Protein AF-A0A151REK1-F1 (afdb_monomer)

Solvent-accessible surface area (backbone atoms only — not comparable to full-atom values): 6902 Å² total; per-residue (Å²): 112,70,69,59,54,52,52,53,56,59,60,73,66,61,78,76,81,71,69,78,43,77,45,76,44,79,42,68,41,55,42,61,62,54,40,54,46,23,63,75,74,59,86,40,65,56,58,79,82,68,56,96,52,75,28,44,72,46,66,32,58,30,38,90,51,79,94,58,53,51,71,55,65,86,79,84,68,78,77,67,60,63,64,54,50,72,74,42,38,73,57,40,57,71,43,46,47,44,58,60,61,60,45,69,64,45,53,36,51,48,64,59,52,74

Foldseek 3Di:
DVVVVVVVVVVVPPPPPDPLADDKDFDKDQQVVVQVCCVVPVVFHFDPPRDRDIATQAIARAHPDPVRGHFFDDPPDQPDPVVCCVPCVVVCCVRPADGGDHRSVSVRVRNRGD

InterPro domains:
  IPR001568 Ribonuclease T2-like [PF00445] (21-114)
  IPR001568 Ribonuclease T2-like [PTHR11240] (14-114)
  IPR018188 Ribonuclease T2, His active site 1 [PS00530] (54-61)
  IPR036430 Ribonuclease T2-like superfamily [G3DSA:3.90.730.10] (21-114)
  IPR036430 Ribonuclease T2-like superfamily [SSF55895] (4-114)

Secondary structure (DSSP, 8-state):
-HHHHHHHHHHTT------S-SEEEEEEE-HHHHHHHIIIII--PPPSSPPSS-EEEEEEEE-SSGGGPPPPPP--S-S--HHHHHHHHHHHHHHS--TTS-HHHHHHHHHHH-

Radius of gyration: 20.78 Å; Cα contacts (8 Å, |Δi|>4): 117; chains: 1; bounding box: 37×26×73 Å

Mean predicted aligned error: 8.91 Å

Structure (mmCIF, N/CA/C/O backbone):
data_AF-A0A151REK1-F1
#
_entry.id   AF-A0A151REK1-F1
#
loop_
_atom_site.group_PDB
_atom_site.id
_atom_site.type_symbol
_atom_site.label_atom_id
_atom_site.label_alt_id
_atom_site.label_comp_id
_atom_site.label_asym_id
_atom_site.label_entity_id
_atom_site.label_seq_id
_atom_site.pdbx_PDB_ins_code
_atom_site.Cartn_x
_atom_site.Cartn_y
_atom_site.Cartn_z
_atom_site.occupancy
_atom_site.B_iso_or_equiv
_atom_site.auth_seq_id
_atom_site.auth_comp_id
_atom_site.auth_asym_id
_atom_site.auth_atom_id
_atom_site.pdbx_PDB_model_num
ATOM 1 N N . MET A 1 1 ? 19.781 3.529 -53.490 1.00 67.50 1 MET A N 1
ATOM 2 C CA . MET A 1 1 ? 19.983 4.622 -52.508 1.00 67.50 1 MET A CA 1
ATOM 3 C C . MET A 1 1 ? 18.678 4.994 -51.800 1.00 67.50 1 MET A C 1
ATOM 5 O O . MET A 1 1 ? 18.626 4.914 -50.584 1.00 67.50 1 MET A O 1
ATOM 9 N N . THR A 1 2 ? 17.599 5.282 -52.533 1.00 71.75 2 THR A N 1
ATOM 10 C CA . THR A 1 2 ? 16.257 5.604 -51.997 1.00 71.75 2 THR A CA 1
ATOM 11 C C . THR A 1 2 ? 15.636 4.526 -51.094 1.00 71.75 2 THR A C 1
ATOM 13 O O . THR A 1 2 ? 15.112 4.862 -50.040 1.00 71.75 2 THR A O 1
ATOM 16 N N . LEU A 1 3 ? 15.757 3.237 -51.435 1.00 71.88 3 LEU A N 1
ATOM 17 C CA . LEU A 1 3 ? 15.269 2.122 -50.597 1.00 71.88 3 LEU A CA 1
ATOM 18 C C . LEU A 1 3 ? 15.989 2.016 -49.240 1.00 71.88 3 LEU A C 1
ATOM 20 O O . LEU A 1 3 ? 15.367 1.699 -48.232 1.00 71.88 3 LEU A O 1
ATOM 24 N N . ILE A 1 4 ? 17.289 2.327 -49.204 1.00 76.94 4 ILE A N 1
ATOM 25 C CA . ILE A 1 4 ? 18.101 2.308 -47.977 1.00 76.94 4 ILE A CA 1
ATOM 26 C C . ILE A 1 4 ? 17.700 3.478 -47.068 1.00 76.94 4 ILE A C 1
ATOM 28 O O . ILE A 1 4 ? 17.545 3.297 -45.865 1.00 76.94 4 ILE A O 1
ATOM 32 N N . ILE A 1 5 ? 17.458 4.655 -47.655 1.00 78.19 5 ILE A N 1
ATOM 33 C CA . ILE A 1 5 ? 16.972 5.843 -46.938 1.00 78.19 5 ILE A CA 1
ATOM 34 C C . ILE A 1 5 ? 15.576 5.582 -46.347 1.00 78.19 5 ILE A C 1
ATOM 36 O O . ILE A 1 5 ? 15.344 5.890 -45.182 1.00 78.19 5 ILE A O 1
ATOM 40 N N . LEU A 1 6 ? 14.671 4.951 -47.105 1.00 73.50 6 LEU A N 1
ATOM 41 C CA . LEU A 1 6 ? 13.328 4.594 -46.629 1.00 73.50 6 LEU A CA 1
ATOM 42 C C . LEU A 1 6 ? 13.376 3.562 -45.485 1.00 73.50 6 LEU A C 1
ATOM 44 O O . LEU A 1 6 ? 12.681 3.711 -44.485 1.00 73.50 6 LEU A O 1
ATOM 48 N N . SER A 1 7 ? 14.250 2.558 -45.600 1.00 76.25 7 SER A N 1
ATOM 49 C CA . SER A 1 7 ? 14.528 1.559 -44.557 1.00 76.25 7 SER A CA 1
ATOM 50 C C . SER A 1 7 ? 15.057 2.196 -43.263 1.00 76.25 7 SER A C 1
ATOM 52 O O . SER A 1 7 ? 14.569 1.891 -42.178 1.00 76.25 7 SER A O 1
ATOM 54 N N . LEU A 1 8 ? 16.024 3.116 -43.360 1.00 72.25 8 LEU A N 1
ATOM 55 C CA . LEU A 1 8 ? 16.572 3.850 -42.210 1.00 72.25 8 LEU A CA 1
ATOM 56 C C . LEU A 1 8 ? 15.517 4.734 -41.527 1.00 72.25 8 LEU A C 1
ATOM 58 O O . LEU A 1 8 ? 15.463 4.785 -40.300 1.00 72.25 8 LEU A O 1
ATOM 62 N N . LEU A 1 9 ? 14.642 5.379 -42.304 1.00 73.62 9 LEU A N 1
ATOM 63 C CA . LEU A 1 9 ? 13.533 6.179 -41.776 1.00 73.62 9 LEU A CA 1
ATOM 64 C C . LEU A 1 9 ? 12.483 5.320 -41.051 1.00 73.62 9 LEU A C 1
ATOM 66 O O . LEU A 1 9 ? 11.953 5.758 -40.032 1.00 73.62 9 LEU A O 1
ATOM 70 N N . LEU A 1 10 ? 12.208 4.091 -41.507 1.00 69.69 10 LEU A N 1
ATOM 71 C CA . LEU A 1 10 ? 11.324 3.164 -40.785 1.00 69.69 10 LEU A CA 1
ATOM 72 C C . LEU A 1 10 ? 11.917 2.707 -39.442 1.00 69.69 10 LEU A C 1
ATOM 74 O O . LEU A 1 10 ? 11.181 2.591 -38.465 1.00 69.69 10 LEU A O 1
ATOM 78 N N . LEU A 1 11 ? 13.234 2.490 -39.366 1.00 66.94 11 LEU A N 1
ATOM 79 C CA . LEU A 1 11 ? 13.908 2.061 -38.132 1.00 66.94 11 LEU A CA 1
ATOM 80 C C . LEU A 1 11 ? 13.975 3.169 -37.065 1.00 66.94 11 LEU A C 1
ATOM 82 O O . LEU A 1 11 ? 13.899 2.875 -35.876 1.00 66.94 11 LEU A O 1
ATOM 86 N N . LEU A 1 12 ? 14.053 4.440 -37.474 1.00 63.34 12 LEU A N 1
ATOM 87 C CA . LEU A 1 12 ? 14.068 5.602 -36.569 1.00 63.34 12 LEU A CA 1
ATOM 88 C C . LEU A 1 12 ? 12.707 5.896 -35.907 1.00 63.34 12 LEU A C 1
ATOM 90 O O . LEU A 1 12 ? 12.655 6.641 -34.933 1.00 63.34 12 LEU A O 1
ATOM 94 N N . ASN A 1 13 ? 11.614 5.313 -36.412 1.00 58.53 13 ASN A N 1
ATOM 95 C CA . ASN A 1 13 ? 10.266 5.459 -35.850 1.00 58.53 13 ASN A CA 1
ATOM 96 C C . ASN A 1 13 ? 9.883 4.333 -34.877 1.00 58.53 13 ASN A C 1
ATOM 98 O O . ASN A 1 13 ? 8.780 4.343 -34.327 1.00 58.53 13 ASN A O 1
ATOM 102 N N . ILE A 1 14 ? 10.775 3.366 -34.632 1.00 61.28 14 ILE A N 1
ATOM 103 C CA . ILE A 1 14 ? 10.557 2.358 -33.595 1.00 61.28 14 ILE A CA 1
ATOM 104 C C . ILE A 1 14 ? 10.833 3.025 -32.247 1.00 61.28 14 ILE A C 1
ATOM 106 O O . ILE A 1 14 ? 11.956 3.027 -31.743 1.00 61.28 14 ILE A O 1
ATOM 110 N N . GLN A 1 15 ? 9.794 3.614 -31.655 1.00 58.12 15 GLN A N 1
ATOM 111 C CA . GLN A 1 15 ? 9.804 3.963 -30.240 1.00 58.12 15 GLN A CA 1
ATOM 112 C C . GLN A 1 15 ? 9.897 2.662 -29.439 1.00 58.12 15 GLN A C 1
ATOM 114 O O . GLN A 1 15 ? 8.890 2.030 -29.127 1.00 58.12 15 GLN A O 1
ATOM 119 N N . TYR A 1 16 ? 11.117 2.236 -29.119 1.00 55.09 16 TYR A N 1
ATOM 120 C CA . TYR A 1 16 ? 11.321 1.217 -28.104 1.00 55.09 16 TYR A CA 1
ATOM 121 C C . TYR A 1 16 ? 10.831 1.789 -26.774 1.00 55.09 16 TYR A C 1
ATOM 123 O O . TYR A 1 16 ? 11.506 2.595 -26.134 1.00 55.09 16 TYR A O 1
ATOM 131 N N . SER A 1 17 ? 9.634 1.381 -26.355 1.00 56.97 17 SER A N 1
ATOM 132 C CA . SER A 1 17 ? 9.208 1.551 -24.973 1.00 56.97 17 SER A CA 1
ATOM 133 C C . SER A 1 17 ? 9.971 0.517 -24.149 1.00 56.97 17 SER A C 1
ATOM 135 O O . SER A 1 17 ? 9.504 -0.597 -23.923 1.00 56.97 17 SER A O 1
ATOM 137 N N . TYR A 1 18 ? 11.213 0.842 -23.787 1.00 60.97 18 TYR A N 1
ATOM 138 C CA . TYR A 1 18 ? 11.920 0.075 -22.773 1.00 60.97 18 TYR A CA 1
ATOM 139 C C . TYR A 1 18 ? 11.151 0.258 -21.469 1.00 60.97 18 TYR A C 1
ATOM 141 O O . TYR A 1 18 ? 11.012 1.380 -20.978 1.00 60.97 18 TYR A O 1
ATOM 149 N N . SER A 1 19 ? 10.617 -0.841 -20.935 1.00 66.88 19 SER A N 1
ATOM 150 C CA . SER A 1 19 ? 10.067 -0.833 -19.585 1.00 66.88 19 SER A CA 1
ATOM 151 C C . SER A 1 19 ? 11.161 -0.342 -18.641 1.00 66.88 19 SER A C 1
ATOM 153 O O . SER A 1 19 ? 12.261 -0.890 -18.627 1.00 66.88 19 SER A O 1
ATOM 155 N N . SER A 1 20 ? 10.878 0.695 -17.851 1.00 80.50 20 SER A N 1
ATOM 156 C CA . SER A 1 20 ? 11.811 1.203 -16.838 1.00 80.50 20 SER A CA 1
ATOM 157 C C . SER A 1 20 ? 11.968 0.247 -15.649 1.00 80.50 20 SER A C 1
ATOM 159 O O . SER A 1 20 ? 12.651 0.589 -14.684 1.00 80.50 20 SER A O 1
ATOM 161 N N . TYR A 1 21 ? 11.304 -0.915 -15.697 1.00 90.06 21 TYR A N 1
ATOM 162 C CA . TYR A 1 21 ? 11.328 -1.954 -14.679 1.00 90.06 21 TYR A CA 1
ATOM 163 C C . TYR A 1 21 ? 11.305 -3.379 -15.271 1.00 90.06 21 TYR A C 1
ATOM 165 O O . TYR A 1 21 ? 10.703 -3.602 -16.325 1.00 90.06 21 TYR A O 1
ATOM 173 N N . ASP A 1 22 ? 11.881 -4.346 -14.554 1.00 91.94 22 ASP A N 1
ATOM 174 C CA . ASP A 1 22 ? 11.953 -5.763 -14.946 1.00 91.94 22 ASP A CA 1
ATOM 175 C C . ASP A 1 22 ? 10.679 -6.546 -14.582 1.00 91.94 22 ASP A C 1
ATOM 177 O O . ASP A 1 22 ? 10.222 -7.402 -15.339 1.00 91.94 22 ASP A O 1
ATOM 181 N N . TYR A 1 23 ? 10.109 -6.295 -13.397 1.00 93.12 23 TYR A N 1
ATOM 182 C CA . TYR A 1 23 ? 8.920 -6.996 -12.898 1.00 93.12 23 TYR A CA 1
ATOM 183 C C . TYR A 1 23 ? 8.074 -6.128 -11.958 1.00 93.12 23 TYR A C 1
ATOM 185 O O . TYR A 1 23 ? 8.526 -5.112 -11.429 1.00 93.12 23 TYR A O 1
ATOM 193 N N . LEU A 1 24 ? 6.831 -6.557 -11.720 1.00 94.88 24 LEU A N 1
ATOM 194 C CA . LEU A 1 24 ? 5.946 -5.959 -10.720 1.00 94.88 24 LEU A CA 1
ATOM 195 C C . LEU A 1 24 ? 5.936 -6.798 -9.447 1.00 94.88 24 LEU A C 1
ATOM 197 O O . LEU A 1 24 ? 5.715 -8.010 -9.478 1.00 94.88 24 LEU A O 1
ATOM 201 N N . LYS A 1 25 ? 6.127 -6.136 -8.309 1.00 96.00 25 LYS A N 1
ATOM 202 C CA . LYS A 1 25 ? 6.036 -6.748 -6.985 1.00 96.00 25 LYS A CA 1
ATOM 203 C C . LYS A 1 25 ? 4.724 -6.357 -6.322 1.00 96.00 25 LYS A C 1
ATOM 205 O O . LYS A 1 25 ? 4.541 -5.197 -5.965 1.00 96.00 25 LYS A O 1
ATOM 210 N N . LEU A 1 26 ? 3.832 -7.325 -6.118 1.00 97.88 26 LEU A N 1
ATOM 211 C CA . LEU A 1 26 ? 2.645 -7.136 -5.285 1.00 97.88 26 LEU A CA 1
ATOM 212 C C . LEU A 1 26 ? 3.032 -7.307 -3.811 1.00 97.88 26 LEU A C 1
ATOM 214 O O . LEU A 1 26 ? 3.144 -8.426 -3.308 1.00 97.88 26 LEU A O 1
ATOM 218 N N . ALA A 1 27 ? 3.251 -6.191 -3.123 1.00 98.19 27 ALA A N 1
ATOM 219 C CA . ALA A 1 27 ? 3.538 -6.177 -1.700 1.00 98.19 27 ALA A CA 1
ATOM 220 C C . ALA A 1 27 ? 2.235 -6.283 -0.902 1.00 98.19 27 ALA A C 1
ATOM 222 O O . ALA A 1 27 ? 1.322 -5.467 -1.050 1.00 98.19 27 ALA A O 1
ATOM 223 N N . GLN A 1 28 ? 2.166 -7.276 -0.021 1.00 98.44 28 GLN A N 1
ATOM 224 C CA . GLN A 1 28 ? 1.070 -7.456 0.926 1.00 98.44 28 GLN A CA 1
ATOM 225 C C . GLN A 1 28 ? 1.591 -7.297 2.353 1.00 98.44 28 GLN A C 1
ATOM 227 O O . GLN A 1 28 ? 2.740 -7.623 2.647 1.00 98.44 28 GLN A O 1
ATOM 232 N N . GLN A 1 29 ? 0.738 -6.816 3.251 1.00 97.88 29 GLN A N 1
ATOM 233 C CA . GLN A 1 29 ? 1.055 -6.633 4.662 1.00 97.88 29 GLN A CA 1
ATOM 234 C C . GLN A 1 29 ? 0.082 -7.402 5.548 1.00 97.88 29 GLN A C 1
ATOM 236 O O . GLN A 1 29 ? -1.107 -7.505 5.246 1.00 97.88 29 GLN A O 1
ATOM 241 N N . TRP A 1 30 ? 0.594 -7.940 6.658 1.00 98.38 30 TRP A N 1
ATOM 242 C CA . TRP A 1 30 ? -0.227 -8.559 7.694 1.00 98.38 30 TRP A CA 1
ATOM 243 C C . TRP A 1 30 ? -0.668 -7.495 8.709 1.00 98.38 30 TRP A C 1
ATOM 245 O O . TRP A 1 30 ? 0.172 -7.002 9.476 1.00 98.38 30 TRP A O 1
ATOM 255 N N . PRO A 1 31 ? -1.963 -7.129 8.765 1.00 98.00 31 PRO A N 1
ATOM 256 C CA . PRO A 1 31 ? -2.399 -5.968 9.535 1.00 98.00 31 PRO A CA 1
ATOM 257 C C . PRO A 1 31 ? -2.132 -6.075 11.031 1.00 98.00 31 PRO A C 1
ATOM 259 O O . PRO A 1 31 ? -1.794 -5.082 11.672 1.00 98.00 31 PRO A O 1
ATOM 262 N N . LYS A 1 32 ? -2.222 -7.280 11.604 1.00 97.00 32 LYS A N 1
ATOM 263 C CA . LYS A 1 32 ? -1.962 -7.481 13.033 1.00 97.00 32 LYS A CA 1
ATOM 264 C C . LYS A 1 32 ? -0.506 -7.185 13.399 1.00 97.00 32 LYS A C 1
ATOM 266 O O . LYS A 1 32 ? -0.283 -6.519 14.406 1.00 97.00 32 LYS A O 1
ATOM 271 N N . SER A 1 33 ? 0.460 -7.617 12.584 1.00 97.06 33 SER A N 1
ATOM 272 C CA . SER A 1 33 ? 1.881 -7.316 12.823 1.00 97.06 33 SER A CA 1
ATOM 273 C C . SER A 1 33 ? 2.165 -5.826 12.668 1.00 97.06 33 SER A C 1
ATOM 275 O O . SER A 1 33 ? 2.774 -5.235 13.557 1.00 97.06 33 SER A O 1
ATOM 277 N N . TYR A 1 34 ? 1.659 -5.205 11.594 1.00 97.06 34 TYR A N 1
ATOM 278 C CA . TYR A 1 34 ? 1.790 -3.761 11.384 1.00 97.06 34 TYR A CA 1
ATOM 279 C C . TYR A 1 34 ? 1.241 -2.973 12.579 1.00 97.06 34 TYR A C 1
ATOM 281 O O . TYR A 1 34 ? 1.929 -2.131 13.150 1.00 97.06 34 TYR A O 1
ATOM 289 N N . CYS A 1 35 ? 0.017 -3.285 13.003 1.00 96.44 35 CYS A N 1
ATOM 290 C CA . CYS A 1 35 ? -0.646 -2.565 14.081 1.00 96.44 35 CYS A CA 1
ATOM 291 C C . CYS A 1 35 ? -0.002 -2.784 15.445 1.00 96.44 35 CYS A C 1
ATOM 293 O O . CYS A 1 35 ? 0.109 -1.830 16.209 1.00 96.44 35 CYS A O 1
ATOM 295 N N . ASN A 1 36 ? 0.448 -4.003 15.754 1.00 95.19 36 ASN A N 1
ATOM 296 C CA . ASN A 1 36 ? 1.193 -4.254 16.986 1.00 95.19 36 ASN A CA 1
ATOM 297 C C . ASN A 1 36 ? 2.479 -3.412 17.025 1.00 95.19 36 ASN A C 1
ATOM 299 O O . ASN A 1 36 ? 2.753 -2.786 18.045 1.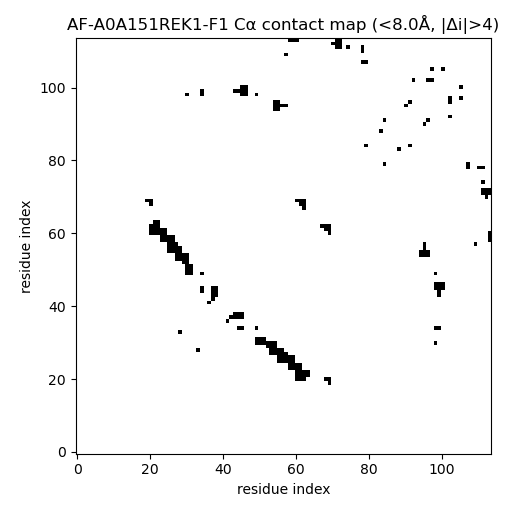00 95.19 36 ASN A O 1
ATOM 303 N N . PHE A 1 37 ? 3.211 -3.329 15.909 1.00 95.81 37 PHE A N 1
ATOM 304 C CA . PHE A 1 37 ? 4.403 -2.486 15.811 1.00 95.81 37 PHE A CA 1
ATOM 305 C C . PHE A 1 37 ? 4.074 -0.996 15.984 1.00 95.81 37 PHE A C 1
ATOM 307 O O . PHE A 1 37 ? 4.738 -0.308 16.753 1.00 95.81 37 PHE A O 1
ATOM 314 N N . GLN A 1 38 ? 3.029 -0.487 15.321 1.00 94.44 38 GLN A N 1
ATOM 315 C CA . GLN A 1 38 ? 2.642 0.925 15.440 1.00 94.44 38 GLN A CA 1
ATOM 316 C C . GLN A 1 38 ? 2.225 1.312 16.865 1.00 94.44 38 GLN A C 1
ATOM 318 O O . GLN A 1 38 ? 2.579 2.396 17.322 1.00 94.44 38 GLN A O 1
ATOM 323 N N . ILE A 1 39 ? 1.525 0.423 17.575 1.00 88.69 39 ILE A N 1
ATOM 324 C CA . ILE A 1 39 ? 1.110 0.645 18.968 1.00 88.69 39 ILE A CA 1
ATOM 325 C C . ILE A 1 39 ? 2.318 0.651 19.911 1.00 88.69 39 ILE A C 1
ATOM 327 O O . ILE A 1 39 ? 2.356 1.454 20.836 1.00 88.69 39 ILE A O 1
ATOM 331 N N . GLN A 1 40 ? 3.292 -0.236 19.689 1.00 91.06 40 GLN A N 1
ATOM 332 C CA . GLN A 1 40 ? 4.464 -0.359 20.560 1.00 91.06 40 GLN A CA 1
ATOM 333 C C . GLN A 1 40 ? 5.536 0.703 20.283 1.00 91.06 40 GLN A C 1
ATOM 335 O O . GLN A 1 40 ? 6.178 1.169 21.218 1.00 91.06 40 GLN A O 1
ATOM 340 N N . PHE A 1 41 ? 5.731 1.084 19.016 1.00 93.06 41 PHE A N 1
ATOM 341 C CA . PHE A 1 41 ? 6.894 1.872 18.588 1.00 93.06 41 PHE A CA 1
ATOM 342 C C . PHE A 1 41 ? 6.563 3.060 17.674 1.00 93.06 41 PHE A C 1
ATOM 344 O O . PHE A 1 41 ? 7.368 3.976 17.550 1.00 93.06 41 PHE A O 1
ATOM 351 N N . GLY A 1 42 ? 5.416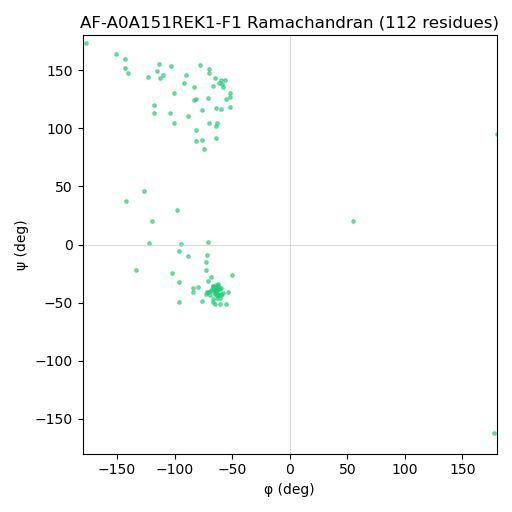 3.048 16.989 1.00 83.12 42 GLY A N 1
ATOM 352 C CA . GLY A 1 42 ? 5.107 4.007 15.919 1.00 83.12 42 GLY A CA 1
ATOM 353 C C . GLY A 1 42 ? 4.282 5.224 16.338 1.00 83.12 42 GLY A C 1
ATOM 354 O O . GLY A 1 42 ? 4.043 6.098 15.506 1.00 83.12 42 GLY A O 1
ATOM 355 N N . SER A 1 43 ? 3.814 5.278 17.590 1.00 84.56 43 SER A N 1
ATOM 356 C CA . SER A 1 43 ? 2.929 6.330 18.123 1.00 84.56 43 SER A CA 1
ATOM 357 C C . SER A 1 43 ? 1.629 6.533 17.325 1.00 84.56 43 SER A C 1
ATOM 359 O O . SER A 1 43 ? 0.992 7.581 17.424 1.00 84.56 43 SER A O 1
ATOM 361 N N . LYS A 1 44 ? 1.215 5.539 16.526 1.00 89.25 44 LYS A N 1
ATOM 362 C CA . LYS A 1 44 ? -0.016 5.575 15.723 1.00 89.25 44 LYS A CA 1
ATOM 363 C C . LYS A 1 44 ? -1.027 4.566 16.238 1.00 89.25 44 LYS A C 1
ATOM 365 O O . LYS A 1 44 ? -0.687 3.441 16.604 1.00 89.25 44 LYS A O 1
ATOM 370 N N . THR A 1 45 ? -2.297 4.946 16.184 1.00 92.06 45 THR A N 1
ATOM 371 C CA . THR A 1 45 ? -3.414 4.040 16.444 1.00 92.06 45 THR A CA 1
ATOM 372 C C . THR A 1 45 ? -3.894 3.405 15.144 1.00 92.06 45 THR A C 1
ATOM 374 O O . THR A 1 45 ? -3.971 4.047 14.096 1.00 92.06 45 THR A O 1
ATOM 377 N N . CYS A 1 46 ? -4.213 2.113 15.203 1.00 95.25 46 CYS A N 1
ATOM 378 C CA . CYS A 1 46 ? -4.807 1.410 14.073 1.00 95.25 46 CYS A CA 1
ATOM 379 C C . CYS A 1 46 ? -6.331 1.475 14.087 1.00 95.25 46 CYS A C 1
ATOM 381 O O . CYS A 1 46 ? -6.954 1.368 15.149 1.00 95.25 46 CYS A O 1
ATOM 383 N N . LYS A 1 47 ? -6.921 1.532 12.890 1.00 94.06 47 LYS A N 1
ATOM 384 C CA . LYS A 1 47 ? -8.364 1.384 12.686 1.00 94.06 47 LYS A CA 1
ATOM 385 C C . LYS A 1 47 ? -8.833 0.017 13.194 1.00 94.06 47 LYS A C 1
ATOM 387 O O . LYS A 1 47 ? -8.142 -0.997 13.052 1.00 94.06 47 LYS A O 1
ATOM 392 N N . LYS A 1 48 ? -10.016 -0.003 13.808 1.00 93.19 48 LYS A N 1
ATOM 393 C CA . LYS A 1 48 ? -10.693 -1.218 14.273 1.00 93.19 48 LYS A CA 1
ATOM 394 C C . LYS A 1 48 ? -11.928 -1.484 13.394 1.00 93.19 48 LYS A C 1
ATOM 396 O O . LYS A 1 48 ? -12.567 -0.515 12.992 1.00 93.19 48 LYS A O 1
ATOM 401 N N . PRO A 1 49 ? -12.289 -2.754 13.140 1.00 94.75 49 PRO A N 1
ATOM 402 C CA . PRO A 1 49 ? -11.538 -3.958 13.499 1.00 94.75 49 PRO A CA 1
ATOM 403 C C . PRO A 1 49 ? -10.253 -4.091 12.664 1.00 94.75 49 PRO A C 1
ATOM 405 O O . PRO A 1 49 ? -10.203 -3.672 11.512 1.00 94.75 49 PRO A O 1
ATOM 408 N N . ILE A 1 50 ? -9.202 -4.671 13.253 1.00 96.44 50 ILE A N 1
ATOM 409 C CA . ILE A 1 50 ? -7.975 -4.975 12.499 1.00 96.44 50 ILE A CA 1
ATOM 410 C C . ILE A 1 50 ? -8.301 -6.142 11.555 1.00 96.44 50 ILE A C 1
ATOM 412 O O . ILE A 1 50 ? -8.759 -7.173 12.056 1.00 96.44 50 ILE A O 1
ATOM 416 N N . PRO A 1 51 ? -8.064 -6.029 10.234 1.00 96.25 51 PRO A N 1
ATOM 417 C CA . PRO A 1 51 ? -8.359 -7.122 9.316 1.00 96.25 51 PRO A CA 1
ATOM 418 C C . PRO A 1 51 ? -7.543 -8.382 9.643 1.00 96.25 51 PRO A C 1
ATOM 420 O O . PRO A 1 51 ? -6.353 -8.305 9.947 1.00 96.25 51 PRO A O 1
ATOM 423 N N . LEU A 1 52 ? -8.186 -9.549 9.552 1.00 96.50 52 LEU A N 1
ATOM 424 C CA . LEU A 1 52 ? -7.588 -10.871 9.812 1.00 96.50 52 LEU A CA 1
ATOM 425 C C . LEU A 1 52 ? -7.145 -11.581 8.523 1.00 96.50 52 LEU A C 1
ATOM 427 O O . LEU A 1 52 ? -7.167 -12.803 8.423 1.00 96.50 52 LEU A O 1
ATOM 431 N N . ARG A 1 53 ? -6.777 -10.797 7.514 1.00 97.62 53 ARG A N 1
ATOM 432 C CA . ARG A 1 53 ? -6.302 -11.248 6.205 1.00 97.62 53 ARG A CA 1
ATOM 433 C C . ARG A 1 53 ? -5.215 -10.297 5.727 1.00 97.62 53 ARG A C 1
ATOM 435 O O . ARG A 1 53 ? -5.144 -9.165 6.209 1.00 97.62 53 ARG A O 1
ATOM 442 N N . PHE A 1 54 ? -4.386 -10.747 4.792 1.00 98.50 54 PHE A N 1
ATOM 443 C CA . PHE A 1 54 ? -3.447 -9.852 4.128 1.00 98.50 54 PHE A CA 1
ATOM 444 C C . PHE A 1 54 ? -4.197 -8.718 3.431 1.00 98.50 54 PHE A C 1
ATOM 446 O O . PHE A 1 54 ? -5.247 -8.934 2.824 1.00 98.50 54 PHE A O 1
ATOM 453 N N . THR A 1 55 ? -3.651 -7.513 3.547 1.00 98.44 55 THR A N 1
ATOM 454 C CA . THR A 1 55 ? -4.070 -6.360 2.753 1.00 98.44 55 THR A CA 1
ATOM 455 C C . THR A 1 55 ? -2.941 -5.948 1.827 1.00 98.44 55 THR A C 1
ATOM 457 O O . THR A 1 55 ? -1.767 -6.224 2.087 1.00 98.44 55 THR A O 1
ATOM 460 N N . ILE A 1 56 ? -3.287 -5.296 0.726 1.00 98.50 56 ILE A N 1
ATOM 461 C CA . ILE A 1 56 ? -2.313 -4.748 -0.208 1.00 98.50 56 ILE A CA 1
ATOM 462 C C . ILE A 1 56 ? -1.562 -3.615 0.503 1.00 98.50 56 ILE A C 1
ATOM 464 O O . ILE A 1 56 ? -2.155 -2.810 1.221 1.00 98.50 56 ILE A O 1
ATOM 468 N N . HIS A 1 57 ? -0.244 -3.579 0.332 1.00 98.00 57 HIS A N 1
ATOM 469 C CA . HIS A 1 57 ? 0.572 -2.411 0.645 1.00 98.00 57 HIS A CA 1
ATOM 470 C C . HIS A 1 57 ? 0.788 -1.597 -0.628 1.00 98.00 57 HIS A C 1
ATOM 472 O O . HIS A 1 57 ? 0.503 -0.407 -0.638 1.00 98.00 57 HIS A O 1
ATOM 478 N N . GLY A 1 58 ? 1.200 -2.252 -1.711 1.00 97.50 58 GLY A N 1
ATOM 479 C CA . GLY A 1 58 ? 1.345 -1.602 -3.003 1.00 97.50 58 GLY A CA 1
ATOM 480 C C . GLY A 1 58 ? 1.760 -2.559 -4.107 1.00 97.50 58 GLY A C 1
ATOM 481 O O . GLY A 1 58 ? 2.039 -3.738 -3.872 1.00 97.50 58 GLY A O 1
ATOM 482 N N . LEU A 1 59 ? 1.770 -2.036 -5.327 1.00 96.12 59 LEU A N 1
ATOM 483 C CA . LEU A 1 59 ? 2.258 -2.715 -6.518 1.00 96.12 59 LEU A CA 1
ATOM 484 C C . LEU A 1 59 ? 3.439 -1.908 -7.043 1.00 96.12 59 LEU A C 1
ATOM 486 O O . LEU A 1 59 ? 3.260 -0.763 -7.442 1.00 96.12 59 LEU A O 1
ATOM 490 N N . TRP A 1 60 ? 4.637 -2.479 -6.992 1.00 95.19 60 TRP A N 1
ATOM 491 C CA . TRP A 1 60 ? 5.861 -1.710 -7.197 1.00 95.19 60 TRP A CA 1
ATOM 492 C C . TRP A 1 60 ? 6.625 -2.208 -8.424 1.00 95.19 60 TRP A C 1
ATOM 494 O O . TRP A 1 60 ? 7.058 -3.368 -8.426 1.00 95.19 60 TRP A O 1
ATOM 504 N N . PRO A 1 61 ? 6.845 -1.351 -9.435 1.00 93.56 61 PRO A N 1
ATOM 505 C CA . PRO A 1 61 ? 7.878 -1.564 -10.440 1.00 93.56 61 PRO A CA 1
ATOM 506 C C . PRO A 1 61 ? 9.218 -1.840 -9.759 1.00 93.56 61 PRO A C 1
ATOM 508 O O . PRO A 1 61 ? 9.630 -1.111 -8.858 1.00 93.56 61 PRO A O 1
ATOM 511 N N . SER A 1 62 ? 9.874 -2.935 -10.125 1.00 93.44 62 SER A N 1
ATOM 512 C CA . SER A 1 62 ? 11.116 -3.377 -9.494 1.00 93.44 62 SER A CA 1
ATOM 513 C C . SER A 1 62 ? 12.089 -3.919 -10.530 1.00 93.44 62 SER A C 1
ATOM 515 O O . SER A 1 62 ? 11.684 -4.548 -11.506 1.00 93.44 62 SER A O 1
ATOM 517 N N . ASN A 1 63 ? 13.377 -3.722 -10.257 1.00 93.06 63 ASN A N 1
ATOM 518 C CA . ASN A 1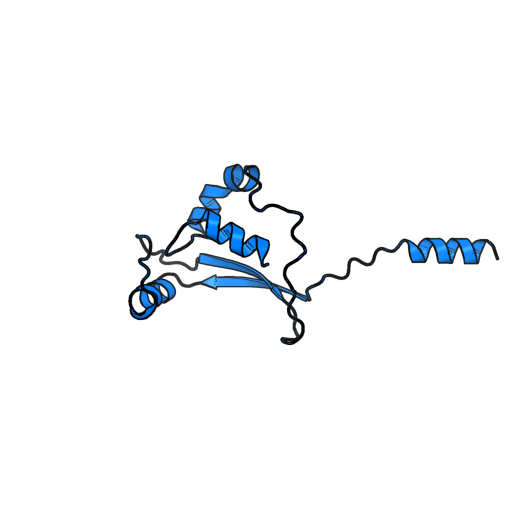 63 ? 14.460 -4.342 -11.015 1.00 93.06 63 ASN A CA 1
ATOM 519 C C . ASN A 1 63 ? 15.078 -5.505 -10.249 1.00 93.06 63 ASN A C 1
ATOM 521 O O . ASN A 1 63 ? 15.025 -5.577 -9.017 1.00 93.06 63 ASN A O 1
ATOM 525 N N . THR A 1 64 ? 15.643 -6.446 -10.994 1.00 91.25 64 THR A N 1
ATOM 526 C CA . THR A 1 64 ? 16.408 -7.582 -10.470 1.00 91.25 64 THR A CA 1
ATOM 527 C C . THR A 1 64 ? 17.664 -7.096 -9.750 1.00 91.25 64 THR A C 1
ATOM 529 O O . THR A 1 64 ? 17.981 -7.573 -8.661 1.00 91.25 64 THR A O 1
ATOM 532 N N . SER A 1 65 ? 18.324 -6.073 -10.299 1.00 90.12 65 SER A N 1
ATOM 533 C CA . SER A 1 65 ? 19.436 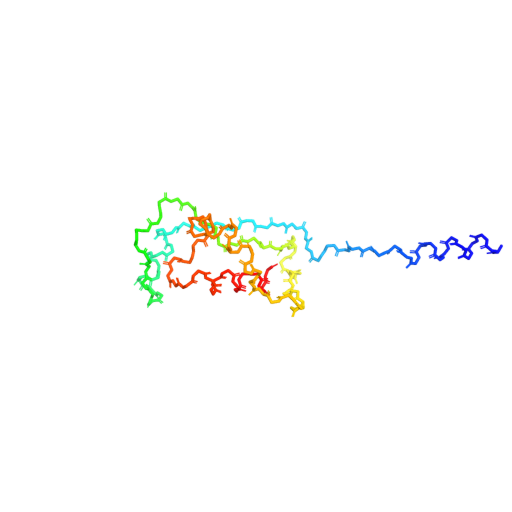-5.392 -9.641 1.00 90.12 65 SER A CA 1
ATOM 534 C C . SER A 1 65 ? 18.952 -4.326 -8.649 1.00 90.12 65 SER A C 1
ATOM 536 O O . SER A 1 65 ? 18.241 -3.376 -8.997 1.00 90.12 65 SER A O 1
ATOM 538 N N . ILE A 1 66 ? 19.403 -4.446 -7.396 1.00 80.75 66 ILE A N 1
ATOM 539 C CA . ILE A 1 66 ? 19.102 -3.507 -6.302 1.00 80.75 66 ILE A CA 1
ATOM 540 C C . ILE A 1 66 ? 19.635 -2.100 -6.607 1.00 80.75 66 ILE A C 1
ATOM 542 O O . ILE A 1 66 ? 18.975 -1.119 -6.278 1.00 80.75 66 ILE A O 1
ATOM 546 N N . SER A 1 67 ? 20.786 -1.977 -7.274 1.00 84.38 67 SER A N 1
ATOM 547 C CA . SER A 1 67 ? 21.387 -0.672 -7.594 1.00 84.38 67 SER A CA 1
ATOM 548 C C . SER A 1 67 ? 20.634 0.104 -8.676 1.00 84.38 67 SER A C 1
ATOM 550 O O . SER A 1 67 ? 20.935 1.269 -8.913 1.00 84.38 67 SER A O 1
ATOM 552 N N . SER A 1 68 ? 19.658 -0.532 -9.324 1.00 83.75 68 SER A N 1
ATOM 553 C CA . SER A 1 68 ? 18.939 0.020 -10.472 1.00 83.75 68 SER A CA 1
ATOM 554 C C . SER A 1 68 ? 17.440 0.172 -10.237 1.00 83.75 68 SER A C 1
ATOM 556 O O . SER A 1 68 ? 16.698 0.206 -11.207 1.00 83.75 68 SER A O 1
ATOM 558 N N . GLN A 1 69 ? 16.954 0.213 -8.990 1.00 87.44 69 GLN A N 1
ATOM 559 C CA . GLN A 1 69 ? 15.506 0.302 -8.759 1.00 87.44 69 GLN A CA 1
ATOM 560 C C . GLN A 1 69 ? 14.879 1.518 -9.469 1.00 87.44 69 GLN A C 1
ATOM 562 O O . GLN A 1 69 ? 15.503 2.583 -9.500 1.00 87.44 69 GLN A O 1
ATOM 567 N N . PRO A 1 70 ? 13.661 1.378 -10.028 1.00 87.62 70 PRO A N 1
ATOM 568 C CA . PRO A 1 70 ? 13.013 2.464 -10.751 1.00 87.62 70 PRO A CA 1
ATOM 569 C C . PRO A 1 70 ? 12.833 3.709 -9.876 1.00 87.62 70 PRO A C 1
ATOM 571 O O . PRO A 1 70 ? 12.396 3.624 -8.726 1.00 87.62 70 PRO A O 1
ATOM 574 N N . ASN A 1 71 ? 13.150 4.875 -10.438 1.00 83.75 71 ASN A N 1
ATOM 575 C CA . ASN A 1 71 ? 12.807 6.155 -9.827 1.00 83.75 71 ASN A CA 1
ATOM 576 C C . ASN A 1 71 ? 11.323 6.474 -10.066 1.00 83.75 71 ASN A C 1
ATOM 578 O O . ASN A 1 71 ? 10.771 6.029 -11.077 1.00 83.75 71 ASN A O 1
ATOM 582 N N . PRO A 1 72 ? 10.690 7.290 -9.202 1.00 84.88 72 PRO A N 1
ATOM 583 C CA . PRO A 1 72 ? 9.340 7.783 -9.449 1.00 84.88 72 PRO A CA 1
ATOM 584 C C . PRO A 1 72 ? 9.235 8.427 -10.835 1.00 84.88 72 PRO A C 1
ATOM 586 O O . PRO A 1 72 ? 10.064 9.267 -11.202 1.00 84.88 72 PRO A O 1
ATOM 589 N N . CYS A 1 73 ? 8.222 8.040 -11.611 1.00 82.50 73 CYS A N 1
ATOM 590 C CA . CYS A 1 73 ? 8.005 8.624 -12.929 1.00 82.50 73 CYS A CA 1
ATOM 591 C C . CYS A 1 73 ? 7.652 10.120 -12.803 1.00 82.50 73 CYS A C 1
ATOM 593 O O . CYS A 1 73 ? 6.929 10.496 -11.874 1.00 82.50 73 CYS A O 1
ATOM 595 N N . PRO A 1 74 ? 8.115 10.988 -13.728 1.00 71.94 74 PRO A N 1
ATOM 596 C CA . PRO A 1 74 ? 7.759 12.405 -13.727 1.00 71.94 74 PRO A CA 1
ATOM 597 C C . PRO A 1 74 ? 6.238 12.570 -13.671 1.00 71.94 74 PRO A C 1
ATOM 599 O O . PRO A 1 74 ? 5.518 12.091 -14.542 1.00 71.94 74 PRO A O 1
ATOM 602 N N . SER A 1 75 ? 5.732 13.206 -12.615 1.00 61.94 75 SER A N 1
ATOM 603 C CA . SER A 1 75 ? 4.297 13.251 -12.346 1.00 61.94 75 SER A CA 1
ATOM 604 C C . SER A 1 75 ? 3.607 14.339 -13.174 1.00 61.94 75 SER A C 1
ATOM 606 O O . SER A 1 75 ? 3.431 15.466 -12.718 1.00 61.94 75 SER A O 1
ATOM 608 N N . ASN A 1 76 ? 3.165 14.006 -14.380 1.00 60.34 76 ASN A N 1
ATOM 609 C CA . ASN A 1 76 ? 2.113 14.743 -15.092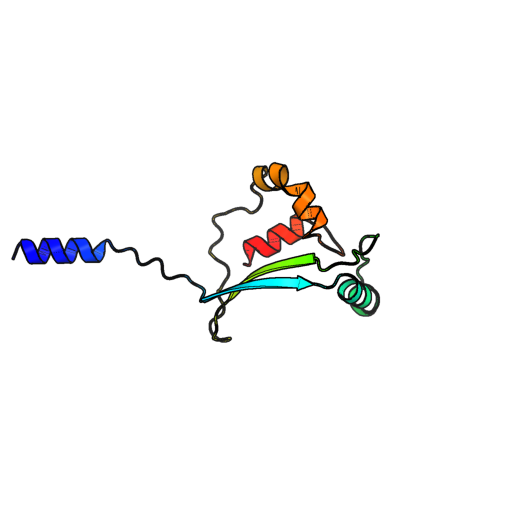 1.00 60.34 76 ASN A CA 1
ATOM 610 C C . ASN A 1 76 ? 0.704 14.216 -14.751 1.00 60.34 76 ASN A C 1
ATOM 612 O O . ASN A 1 76 ? -0.289 14.880 -15.035 1.00 60.34 76 ASN A O 1
ATOM 616 N N . ASN A 1 77 ? 0.611 13.084 -14.046 1.00 59.12 77 ASN A N 1
ATOM 617 C CA . ASN A 1 77 ? -0.652 12.507 -13.596 1.00 59.12 77 ASN A CA 1
ATOM 618 C C . ASN A 1 77 ? -0.901 12.833 -12.118 1.00 59.12 77 ASN A C 1
ATOM 620 O O . ASN A 1 77 ? -0.299 12.239 -11.221 1.00 59.12 77 ASN A O 1
ATOM 624 N N . GLN A 1 78 ? -1.812 13.773 -11.851 1.00 61.72 78 GLN A N 1
ATOM 625 C CA . GLN A 1 78 ? -2.385 13.939 -10.516 1.00 61.72 78 GLN A CA 1
ATOM 626 C C . GLN A 1 78 ? -3.080 12.632 -10.124 1.00 61.72 78 GLN A C 1
ATOM 628 O O . GLN A 1 78 ? -4.058 12.225 -10.755 1.00 61.72 78 GLN A O 1
ATOM 633 N N . PHE A 1 79 ? -2.600 11.965 -9.075 1.00 64.50 79 PHE A N 1
ATOM 634 C CA . PHE A 1 79 ? -3.392 10.903 -8.478 1.00 64.50 79 PHE A CA 1
ATOM 635 C C . PHE A 1 79 ? -4.592 11.515 -7.769 1.00 64.50 79 PHE A C 1
ATOM 637 O O . PHE A 1 79 ? -4.479 12.192 -6.755 1.00 64.50 79 PHE A O 1
ATOM 644 N N . VAL A 1 80 ? -5.731 11.367 -8.416 1.00 59.59 80 VAL A N 1
ATOM 645 C CA . VAL A 1 80 ? -6.923 10.634 -7.997 1.00 59.59 80 VAL A CA 1
ATOM 646 C C . VAL A 1 80 ? -7.817 10.884 -9.197 1.00 59.59 80 VAL A C 1
ATOM 648 O O . VAL A 1 80 ? -8.461 11.929 -9.291 1.00 59.59 80 VAL A O 1
ATOM 651 N N . ASN A 1 81 ? -7.851 9.958 -10.158 1.00 69.06 81 ASN A N 1
ATOM 652 C CA . ASN A 1 81 ? -8.993 9.981 -11.054 1.00 69.06 81 ASN A CA 1
ATOM 653 C C . ASN A 1 81 ? -10.195 9.685 -10.149 1.00 69.06 81 ASN A C 1
ATOM 655 O O . ASN A 1 81 ? -10.364 8.553 -9.692 1.00 69.06 81 ASN A O 1
ATOM 659 N N . GLN A 1 82 ? -10.992 10.709 -9.831 1.00 72.81 82 GLN A N 1
ATOM 660 C CA . GLN A 1 82 ? -12.190 10.582 -8.997 1.00 72.81 82 GLN A CA 1
ATOM 661 C C . GLN A 1 82 ? -13.087 9.442 -9.499 1.00 72.81 82 GLN A C 1
ATOM 663 O O . GLN A 1 82 ? -13.785 8.814 -8.710 1.00 72.81 82 GLN A O 1
ATOM 668 N N . GLN A 1 83 ? -13.017 9.112 -10.792 1.00 80.50 83 GLN A N 1
ATOM 669 C CA . GLN A 1 83 ? -13.728 7.992 -11.397 1.00 80.50 83 GLN A CA 1
ATOM 670 C C . GLN A 1 83 ? -13.232 6.626 -10.901 1.00 80.50 83 GLN A C 1
ATOM 672 O O . GLN A 1 83 ? -14.050 5.729 -10.719 1.00 80.50 83 GLN A O 1
ATOM 677 N N . VAL A 1 84 ? -11.931 6.452 -10.638 1.00 82.94 84 VAL A N 1
ATOM 678 C CA . VAL A 1 84 ? -11.372 5.201 -10.089 1.00 82.94 84 VAL A CA 1
ATOM 679 C C . VAL A 1 84 ? -11.882 4.988 -8.672 1.00 82.94 84 VAL A C 1
ATOM 681 O O . VAL A 1 84 ? -12.423 3.925 -8.379 1.00 82.94 84 VAL A O 1
ATOM 684 N N . ILE A 1 85 ? -11.796 6.009 -7.816 1.00 84.56 85 ILE A N 1
ATOM 685 C CA . ILE A 1 85 ? -12.316 5.920 -6.444 1.00 84.56 85 ILE A CA 1
ATOM 686 C C . ILE A 1 85 ? -13.838 5.752 -6.450 1.00 84.56 85 ILE A C 1
ATOM 688 O O . ILE A 1 85 ? -14.361 4.915 -5.721 1.00 84.56 85 ILE A O 1
ATOM 692 N N . LYS A 1 86 ? -14.560 6.448 -7.335 1.00 86.81 86 LYS A N 1
ATOM 693 C CA . LYS A 1 86 ? -16.009 6.270 -7.501 1.00 86.81 86 LYS A CA 1
ATOM 694 C C . LYS A 1 86 ? -16.377 4.845 -7.925 1.00 86.81 86 LYS A C 1
ATOM 696 O O . LYS A 1 86 ? -17.387 4.322 -7.467 1.00 86.81 86 LYS A O 1
ATOM 701 N N . ARG A 1 87 ? -15.583 4.213 -8.796 1.00 90.81 87 ARG A N 1
ATOM 702 C CA . ARG A 1 87 ? -15.870 2.875 -9.336 1.00 90.81 87 ARG A CA 1
ATOM 703 C C . ARG A 1 87 ? -15.404 1.738 -8.427 1.00 90.81 87 ARG A C 1
ATOM 705 O O . ARG A 1 87 ? -16.077 0.714 -8.354 1.00 90.81 87 ARG A O 1
ATOM 712 N N . PHE A 1 88 ? -14.261 1.892 -7.766 1.00 90.94 88 PHE A N 1
ATOM 713 C CA . PHE A 1 88 ? -13.578 0.811 -7.048 1.00 90.94 88 PHE A CA 1
ATOM 714 C C . PHE A 1 88 ? -13.352 1.094 -5.559 1.00 90.94 88 PHE A C 1
ATOM 716 O O . PHE A 1 88 ? -12.796 0.243 -4.871 1.00 90.94 88 PHE A O 1
ATOM 723 N N . GLY A 1 89 ? -13.796 2.242 -5.038 1.00 91.56 89 GLY A N 1
ATOM 724 C CA . GLY A 1 89 ? -13.512 2.694 -3.674 1.00 91.56 89 GLY A CA 1
ATOM 725 C C . GLY A 1 89 ? -13.866 1.679 -2.590 1.00 91.56 89 GLY A C 1
ATOM 726 O O . GLY A 1 89 ? -13.059 1.457 -1.698 1.00 91.56 89 GLY A O 1
ATOM 727 N N . SER A 1 90 ? -15.001 0.983 -2.703 1.00 94.12 90 SER A N 1
ATOM 728 C CA . SER A 1 90 ? -15.383 -0.053 -1.732 1.00 94.12 90 SER A CA 1
ATOM 729 C C . SER A 1 90 ? -14.414 -1.240 -1.714 1.00 94.12 90 SER A C 1
ATOM 731 O O . SER A 1 90 ? -14.078 -1.741 -0.645 1.00 94.12 90 SER A O 1
ATOM 733 N N . ARG A 1 91 ? -13.909 -1.665 -2.881 1.00 95.56 91 ARG A N 1
ATOM 734 C CA . ARG A 1 91 ? -12.898 -2.733 -2.980 1.00 95.56 91 ARG A CA 1
ATOM 735 C C . ARG A 1 91 ? -11.539 -2.255 -2.480 1.00 95.56 91 ARG A C 1
ATOM 737 O O . ARG A 1 91 ? -10.880 -2.976 -1.743 1.00 95.56 91 ARG A O 1
ATOM 744 N N . LEU A 1 92 ? -11.150 -1.024 -2.815 1.00 94.38 92 LEU A N 1
ATOM 745 C CA . LEU A 1 92 ? -9.904 -0.423 -2.334 1.00 94.38 92 LEU A CA 1
ATOM 746 C C . LEU A 1 92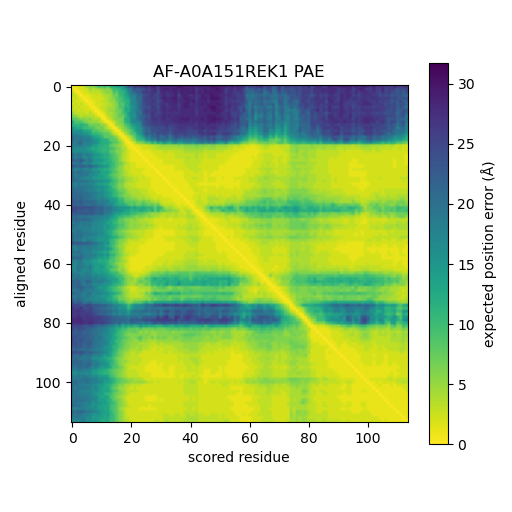 ? -9.898 -0.274 -0.807 1.00 94.38 92 LEU A C 1
ATOM 748 O O . LEU A 1 92 ? -8.912 -0.620 -0.171 1.00 94.38 92 LEU A O 1
ATOM 752 N N . GLN A 1 93 ? -11.001 0.168 -0.202 1.00 94.56 93 GLN A N 1
ATOM 753 C CA . GLN A 1 93 ? -11.138 0.251 1.258 1.00 94.56 93 GLN A CA 1
ATOM 754 C C . GLN A 1 93 ? -11.050 -1.124 1.930 1.00 94.56 93 GLN A C 1
ATOM 756 O O . GLN A 1 93 ? -10.518 -1.246 3.030 1.00 94.56 93 GLN A O 1
ATOM 761 N N . LEU A 1 94 ? -11.575 -2.163 1.279 1.00 95.31 94 LEU A N 1
ATOM 762 C CA . LEU A 1 94 ? -11.594 -3.515 1.822 1.00 95.31 94 LEU A CA 1
ATOM 763 C C . LEU A 1 94 ? -10.213 -4.188 1.716 1.00 95.31 94 LEU A C 1
ATOM 765 O O . LEU A 1 94 ? -9.734 -4.765 2.695 1.00 95.31 94 LEU A O 1
ATOM 769 N N . ASP A 1 95 ? -9.585 -4.125 0.540 1.00 97.12 95 ASP A N 1
ATOM 770 C CA . ASP A 1 95 ? -8.387 -4.902 0.194 1.00 97.12 95 ASP A CA 1
ATOM 771 C C . ASP A 1 95 ? -7.081 -4.101 0.261 1.00 97.12 95 ASP A C 1
ATOM 773 O O . ASP A 1 95 ? -6.025 -4.685 0.498 1.00 97.12 95 ASP A O 1
ATOM 777 N N . TRP A 1 96 ? -7.132 -2.774 0.117 1.00 97.31 96 TRP A N 1
ATOM 778 C CA . TRP A 1 96 ? -5.973 -1.874 0.163 1.00 97.31 96 TRP A CA 1
ATOM 779 C C . TRP A 1 96 ? -6.129 -0.716 1.183 1.00 97.31 96 TRP A C 1
ATOM 781 O O . TRP A 1 96 ? -5.840 0.433 0.853 1.00 97.31 96 TRP A O 1
ATOM 791 N N . PRO A 1 97 ? -6.587 -0.950 2.430 1.00 97.19 97 PRO A N 1
ATOM 792 C CA . PRO A 1 97 ? -6.760 0.119 3.412 1.00 97.19 97 PRO A CA 1
ATOM 793 C C . PRO A 1 97 ? -5.432 0.687 3.917 1.00 97.19 97 PRO A C 1
ATOM 795 O O . PRO A 1 97 ? -4.452 -0.036 4.120 1.00 97.19 97 PRO A O 1
ATOM 798 N N . ASN A 1 98 ? -5.454 1.964 4.298 1.00 96.81 98 ASN A N 1
ATOM 799 C CA . ASN A 1 98 ? -4.514 2.494 5.270 1.00 96.81 98 ASN A CA 1
ATOM 800 C C . ASN A 1 98 ? -4.941 2.048 6.675 1.00 96.81 98 ASN A C 1
ATOM 802 O O . ASN A 1 98 ? -5.999 2.430 7.188 1.00 96.81 98 ASN A O 1
ATOM 806 N N . LEU A 1 99 ? -4.090 1.249 7.317 1.00 97.12 99 LEU A N 1
ATOM 807 C CA . LEU A 1 99 ? -4.370 0.647 8.620 1.00 97.12 99 LEU A CA 1
ATOM 808 C C . LEU A 1 99 ? -4.329 1.645 9.788 1.00 97.12 99 LEU A C 1
ATOM 810 O O . LEU A 1 99 ? -4.933 1.376 10.824 1.00 97.12 99 LEU A O 1
ATOM 814 N N . SER A 1 100 ? -3.647 2.785 9.644 1.00 95.56 100 SER A N 1
ATOM 815 C CA . SER A 1 100 ? -3.426 3.761 10.724 1.00 95.56 100 SER A CA 1
ATOM 816 C C . SER A 1 100 ? -3.483 5.215 10.232 1.00 95.56 100 SER A C 1
ATOM 818 O O . SER A 1 100 ? -2.676 6.053 10.640 1.00 95.56 100 SER A O 1
ATOM 820 N N . GLY A 1 101 ? -4.374 5.514 9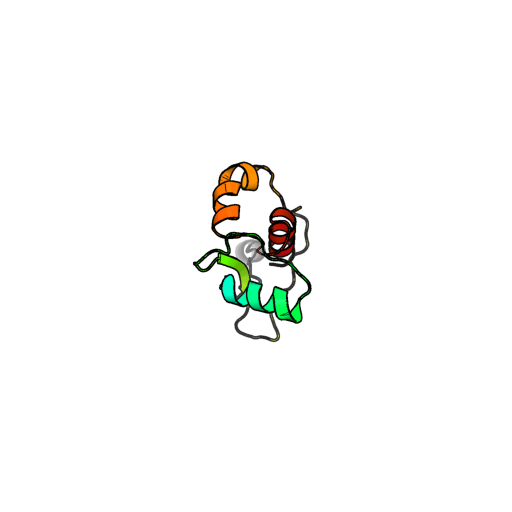.286 1.00 94.06 101 GLY A N 1
ATOM 821 C CA . GLY A 1 101 ? -4.456 6.834 8.664 1.00 94.06 101 GLY A CA 1
ATOM 822 C C . GLY A 1 101 ? -5.512 6.928 7.568 1.00 94.06 101 GLY A C 1
ATOM 823 O O . GLY A 1 101 ? -6.423 6.111 7.495 1.00 94.06 101 GLY A O 1
ATOM 824 N N . ASP A 1 102 ? -5.399 7.943 6.719 1.00 93.88 102 ASP A N 1
ATOM 825 C CA . ASP A 1 102 ? -6.333 8.181 5.618 1.00 93.88 102 ASP A CA 1
ATOM 826 C C . ASP A 1 102 ? -5.994 7.329 4.386 1.00 93.88 102 ASP A C 1
ATOM 828 O O . ASP A 1 102 ? -4.825 7.219 3.996 1.00 93.88 102 ASP A O 1
ATOM 832 N N . ASP A 1 103 ? -7.022 6.732 3.782 1.00 94.06 103 ASP A N 1
ATOM 833 C CA . ASP A 1 103 ? -6.863 5.817 2.651 1.00 94.06 103 ASP A CA 1
ATOM 834 C C . ASP A 1 103 ? -6.493 6.579 1.371 1.00 94.06 103 ASP A C 1
ATOM 836 O O . ASP A 1 103 ? -5.552 6.201 0.677 1.00 94.06 103 ASP A O 1
ATOM 840 N N . ASN A 1 104 ? -7.139 7.721 1.106 1.00 91.56 104 ASN A N 1
ATOM 841 C CA . ASN A 1 104 ? -6.876 8.520 -0.094 1.00 91.56 104 ASN A CA 1
ATOM 842 C C . ASN A 1 104 ? -5.437 9.047 -0.121 1.00 91.56 104 ASN A C 1
ATOM 844 O O . ASN A 1 104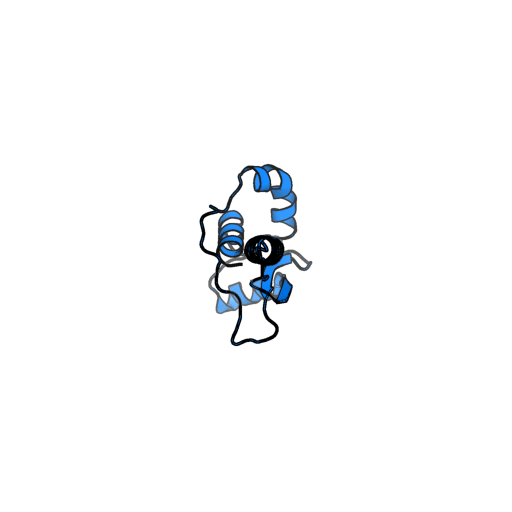 ? -4.768 8.981 -1.153 1.00 91.56 104 ASN A O 1
ATOM 848 N N . LYS A 1 105 ? -4.937 9.543 1.019 1.00 91.56 105 LYS A N 1
ATOM 849 C CA . LYS A 1 105 ? -3.539 9.969 1.164 1.00 91.56 105 LYS A CA 1
ATOM 850 C C . LYS A 1 105 ? -2.576 8.819 0.906 1.00 91.56 105 LYS A C 1
ATOM 852 O O . LYS A 1 105 ? -1.568 9.030 0.242 1.00 91.56 105 LYS A O 1
ATOM 857 N N . PHE A 1 106 ? -2.878 7.628 1.416 1.00 94.44 106 PHE A N 1
ATOM 858 C CA . PHE A 1 106 ? -2.038 6.452 1.220 1.00 94.44 106 PHE A CA 1
ATOM 859 C C . PHE A 1 106 ? -1.981 6.027 -0.246 1.00 94.44 106 PHE A C 1
ATOM 861 O O . PHE A 1 106 ? -0.891 5.955 -0.804 1.00 94.44 106 PHE A O 1
ATOM 868 N N . TRP A 1 107 ? -3.129 5.865 -0.903 1.00 93.44 107 TRP A N 1
ATOM 869 C CA . TRP A 1 107 ? -3.173 5.502 -2.321 1.00 93.44 107 TRP A CA 1
ATOM 870 C C . TRP A 1 107 ? -2.467 6.535 -3.207 1.00 93.44 107 TRP A C 1
ATOM 872 O O . TRP A 1 107 ? -1.766 6.177 -4.149 1.00 93.44 107 TRP A O 1
ATOM 882 N N . ASN A 1 108 ? -2.596 7.822 -2.869 1.00 89.69 108 ASN A N 1
ATOM 883 C CA . ASN A 1 108 ? -1.906 8.908 -3.561 1.00 89.69 108 ASN A CA 1
ATOM 884 C C . ASN A 1 108 ? -0.392 8.861 -3.408 1.00 89.69 108 ASN A C 1
ATOM 886 O O . ASN A 1 108 ? 0.321 9.186 -4.354 1.00 89.69 108 ASN A O 1
ATOM 890 N N . LEU A 1 109 ? 0.102 8.484 -2.231 1.00 90.69 109 LEU A N 1
ATOM 891 C CA . LEU A 1 109 ? 1.533 8.311 -2.019 1.00 90.69 109 LEU A CA 1
ATOM 892 C C . LEU A 1 109 ? 2.062 7.104 -2.791 1.00 90.69 109 LEU A C 1
ATOM 894 O O . LEU A 1 109 ? 3.090 7.240 -3.447 1.00 90.69 109 LEU A O 1
ATOM 898 N N . GLU A 1 110 ? 1.344 5.978 -2.763 1.00 93.31 110 GLU A N 1
ATOM 899 C CA . GLU A 1 110 ? 1.733 4.777 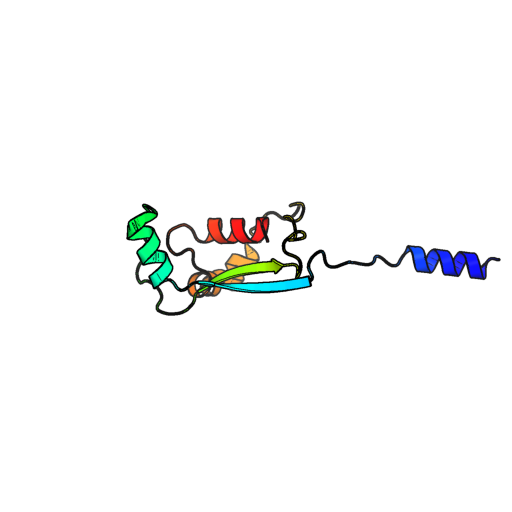-3.506 1.00 93.31 110 GLU A CA 1
ATOM 900 C C . GLU A 1 110 ? 1.794 5.057 -5.011 1.00 93.31 110 GLU A C 1
ATOM 902 O O . GLU A 1 110 ? 2.842 4.852 -5.605 1.00 93.31 110 GLU A O 1
ATOM 907 N N . TRP A 1 111 ? 0.751 5.643 -5.612 1.00 89.81 111 TRP A N 1
ATOM 908 C CA . TRP A 1 111 ? 0.745 5.961 -7.049 1.00 89.81 111 TRP A CA 1
ATOM 909 C C . TRP A 1 111 ? 1.808 6.971 -7.477 1.00 89.81 111 TRP A C 1
ATOM 911 O O . TRP A 1 111 ? 2.350 6.901 -8.574 1.00 89.81 111 TRP A O 1
ATOM 921 N N . LYS A 1 112 ? 2.066 7.999 -6.660 1.00 86.44 112 LYS A N 1
ATOM 922 C CA . LYS A 1 112 ? 3.072 9.008 -7.025 1.00 86.44 112 LYS A CA 1
ATOM 923 C C . LYS A 1 112 ? 4.482 8.438 -7.009 1.00 86.44 112 LYS A C 1
ATOM 925 O O . LYS A 1 112 ? 5.361 8.985 -7.667 1.00 86.44 112 LYS A O 1
ATOM 930 N N . LYS A 1 113 ? 4.709 7.417 -6.189 1.00 89.62 113 LYS A N 1
ATOM 931 C CA . LYS A 1 113 ? 6.031 6.858 -5.944 1.00 89.62 113 LYS A CA 1
ATOM 932 C C . LYS A 1 113 ? 6.322 5.640 -6.820 1.00 89.62 113 LYS A C 1
ATOM 934 O O . LYS A 1 113 ? 7.488 5.431 -7.150 1.00 89.62 113 LYS A O 1
ATOM 939 N N . HIS A 1 114 ? 5.298 4.857 -7.145 1.00 90.50 114 HIS A N 1
ATOM 940 C CA . HIS A 1 114 ? 5.386 3.541 -7.768 1.00 90.50 114 HIS A CA 1
ATOM 941 C C . HIS A 1 114 ? 4.508 3.474 -9.013 1.00 90.50 114 HIS A C 1
ATOM 943 O O . HIS A 1 114 ? 5.013 2.939 -10.022 1.00 90.50 114 HIS A O 1
#

pLDDT: mean 86.14, std 12.44, range [55.09, 98.5]

Sequence (114 aa):
MTLIILSLLLLLNIQYSYSSYDYLKLAQQWPKSYCNFQIQFGSKTCKKPIPLRFTIHGLWPSNTSISSQPNPCPSNNQFVNQQVIKRFGSRLQLDWPNLSGDDNKFWNLEWKKH

Nearest PDB structures (foldseek):
  1v9h-assembly1_A  TM=8.720E-01  e=2.879E-05  Momordica charantia
  1j1g-assembly1_A  TM=8.623E-01  e=3.075E-05  Momordica charantia
  1iqq-assembly1_A  TM=8.211E-01  e=3.285E-05  Pyrus pyrifolia
  1ioo-assembly2_B  TM=7.099E-01  e=3.537E-04  Nicotiana alata

Organism: Cajanus cajan (NCBI:txid3821)